Protein AF-A0A7W8VDN4-F1 (afdb_monomer)

Secondary structure (DSSP, 8-state):
------TT-SPPPP------HHHHHHHHHHHTTTSHHHHHHHHHHHHHHHHHHHHHHHHHHHHH-SPPHHHHHHHHHHHHTSS--TTTTT-

Mean predicted aligned error: 7.46 Å

Sequence (91 aa):
MSDVSVLGEGPVEEVSLSLHQGTLAALRKRTGERGMSAYIEELIQRDVERERLRELIEWAEAEHGPVDPASVEAKRAILRGEVDDPSVDAA

Solvent-accessible surface area (backbone atoms only — not comparable to full-atom values): 5822 Å² total; per-residue (Å²): 130,79,88,73,79,59,84,90,69,76,85,88,78,94,78,92,81,91,71,58,68,68,58,52,51,53,45,40,73,74,40,44,95,80,36,47,64,64,51,51,51,55,50,51,50,51,48,55,51,50,51,54,51,47,54,53,48,55,53,50,29,72,76,72,46,78,83,57,68,67,63,49,50,55,53,47,36,34,78,71,66,76,39,81,58,76,76,71,78,73,117

pLDDT: mean 89.22, std 13.07, range [41.75, 98.12]

Radius of gyration: 21.3 Å; Cα contacts (8 Å, |Δi|>4): 19; chains: 1; bounding box: 36×36×62 Å

Organism: NCBI:txid157465

Structure (mmCIF, N/CA/C/O backbone):
data_AF-A0A7W8VDN4-F1
#
_entry.id   AF-A0A7W8VDN4-F1
#
loop_
_atom_site.group_PDB
_atom_site.id
_atom_site.type_symbol
_atom_site.label_atom_id
_atom_site.label_alt_id
_atom_site.label_comp_id
_atom_site.label_asym_id
_atom_site.label_entity_id
_atom_site.label_seq_id
_atom_site.pdbx_PDB_ins_code
_atom_site.Cartn_x
_atom_site.Cartn_y
_atom_site.Cartn_z
_atom_site.occupancy
_atom_site.B_iso_or_equiv
_atom_site.auth_seq_id
_atom_site.auth_comp_id
_atom_site.auth_asym_id
_atom_site.auth_atom_id
_atom_site.pdbx_PDB_model_num
ATOM 1 N N . MET A 1 1 ? 3.569 -25.867 -5.642 1.00 45.69 1 MET A N 1
ATOM 2 C CA . MET A 1 1 ? 3.259 -24.426 -5.658 1.00 45.69 1 MET A CA 1
ATOM 3 C C . MET A 1 1 ? 2.577 -24.163 -4.343 1.00 45.69 1 MET A C 1
ATOM 5 O O . MET A 1 1 ? 1.494 -24.691 -4.143 1.00 45.69 1 MET A O 1
ATOM 9 N N . SER A 1 2 ? 3.307 -23.569 -3.404 1.00 48.72 2 SER A N 1
ATOM 10 C CA . SER A 1 2 ? 2.850 -23.361 -2.031 1.00 48.72 2 SER A CA 1
ATOM 11 C C . SER A 1 2 ? 1.489 -22.676 -2.034 1.00 48.72 2 SER A C 1
ATOM 13 O O . SER A 1 2 ? 1.249 -21.831 -2.892 1.00 48.72 2 SER A O 1
ATOM 15 N N . ASP A 1 3 ? 0.627 -23.074 -1.105 1.00 50.44 3 ASP A N 1
ATOM 16 C CA . ASP A 1 3 ? -0.661 -22.443 -0.831 1.00 50.44 3 ASP A CA 1
ATOM 17 C C . ASP A 1 3 ? -0.398 -20.960 -0.522 1.00 50.44 3 ASP A C 1
ATOM 19 O O . ASP A 1 3 ? 0.031 -20.601 0.576 1.00 50.44 3 ASP A O 1
ATOM 23 N N . VAL A 1 4 ? -0.492 -20.097 -1.536 1.00 60.19 4 VAL A N 1
ATOM 24 C CA . VAL A 1 4 ? -0.366 -18.656 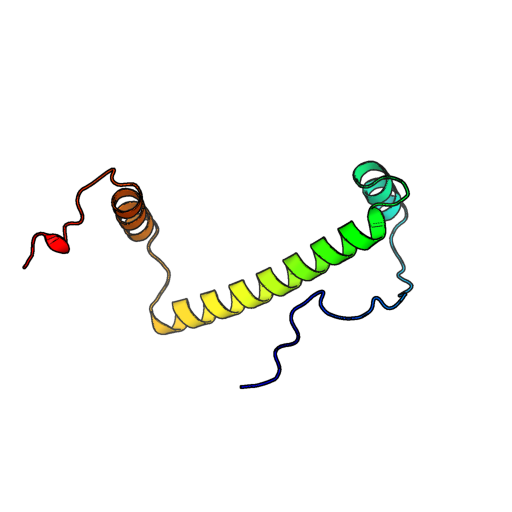-1.337 1.00 60.19 4 VAL A CA 1
ATOM 25 C C . VAL A 1 4 ? -1.709 -18.229 -0.787 1.00 60.19 4 VAL A C 1
ATOM 27 O O . VAL A 1 4 ? -2.637 -17.973 -1.548 1.00 60.19 4 VAL A O 1
ATOM 30 N N . SER A 1 5 ? -1.824 -18.183 0.539 1.00 65.62 5 SER A N 1
ATOM 31 C CA . SER A 1 5 ? -2.938 -17.488 1.170 1.00 65.62 5 SER A CA 1
ATOM 32 C C . SER A 1 5 ? -2.959 -16.058 0.643 1.00 65.62 5 SER A C 1
ATOM 34 O O . SER A 1 5 ? -2.004 -15.292 0.833 1.00 65.62 5 SER A O 1
ATOM 36 N N . VAL A 1 6 ? -4.028 -15.721 -0.071 1.00 80.56 6 VAL A N 1
ATOM 37 C CA . VAL A 1 6 ? -4.254 -14.368 -0.562 1.00 80.56 6 VAL A CA 1
ATOM 38 C C . VAL A 1 6 ? -4.497 -13.484 0.659 1.00 80.56 6 VAL A C 1
ATOM 40 O O . VAL A 1 6 ? -5.256 -13.832 1.564 1.00 80.56 6 VAL A O 1
ATOM 43 N N . LEU A 1 7 ? -3.796 -12.353 0.726 1.00 86.81 7 LEU A N 1
ATOM 44 C CA . LEU A 1 7 ? -3.959 -11.406 1.826 1.00 86.81 7 LEU A CA 1
ATOM 45 C C . LEU A 1 7 ? -5.411 -10.914 1.870 1.00 86.81 7 LEU A C 1
ATOM 47 O O . LEU A 1 7 ? -5.943 -10.491 0.848 1.00 86.81 7 LEU A O 1
ATOM 51 N N . GLY A 1 8 ? -6.030 -10.960 3.051 1.00 87.25 8 GLY A N 1
ATOM 52 C CA . GLY A 1 8 ? -7.426 -10.554 3.242 1.00 87.25 8 GLY A CA 1
ATOM 53 C C . GLY A 1 8 ? -8.469 -11.647 3.015 1.00 87.25 8 GLY A C 1
ATOM 54 O O . GLY A 1 8 ? -9.658 -11.379 3.169 1.00 87.25 8 GLY A O 1
ATOM 55 N N . GLU A 1 9 ? -8.069 -12.871 2.660 1.00 89.56 9 GLU A N 1
ATOM 56 C CA . GLU A 1 9 ? -8.997 -14.001 2.608 1.00 89.56 9 GLU A CA 1
ATOM 57 C C . GLU A 1 9 ? -9.141 -14.693 3.969 1.00 89.56 9 GLU A C 1
ATOM 59 O O . GLU A 1 9 ? -8.176 -14.857 4.717 1.00 89.56 9 GLU A O 1
ATOM 64 N N . GLY A 1 10 ? -10.358 -15.162 4.258 1.00 90.38 10 GLY A N 1
ATOM 65 C CA . GLY A 1 10 ? -10.678 -15.931 5.460 1.00 90.38 10 GLY A CA 1
ATOM 66 C C . GLY A 1 10 ? -11.515 -15.167 6.494 1.00 90.38 10 GLY A C 1
ATOM 67 O O . GLY A 1 10 ? -11.970 -14.049 6.245 1.00 90.38 10 GLY A O 1
ATOM 68 N N . PRO A 1 11 ? -11.808 -15.801 7.643 1.00 92.75 11 PRO A N 1
ATOM 69 C CA . PRO A 1 11 ? -12.511 -15.148 8.738 1.00 92.75 11 PRO A CA 1
ATOM 70 C C . PRO A 1 11 ? -11.649 -14.042 9.358 1.00 92.75 11 PRO A C 1
ATOM 72 O O . PRO A 1 11 ? -10.434 -14.175 9.474 1.00 92.75 11 PRO A O 1
ATOM 75 N N . VAL A 1 12 ? -12.297 -12.968 9.807 1.00 91.25 12 VAL A N 1
ATOM 76 C CA . VAL A 1 12 ? -11.624 -11.880 10.526 1.00 91.25 12 VAL A CA 1
ATOM 77 C C . VAL A 1 12 ? -11.360 -12.304 11.970 1.00 91.25 12 VAL A C 1
ATOM 79 O O . VAL A 1 12 ? -12.279 -12.737 12.668 1.00 91.25 12 VAL A O 1
ATOM 82 N N . GLU A 1 13 ? -10.125 -12.117 12.431 1.00 93.19 13 GLU A N 1
ATOM 83 C CA . GLU A 1 13 ? -9.751 -12.235 13.841 1.00 93.19 13 GLU A CA 1
ATOM 84 C C . GLU A 1 13 ? -9.564 -10.850 14.470 1.00 93.19 13 GLU A C 1
ATOM 86 O O . GLU A 1 13 ? -8.966 -9.948 13.879 1.00 93.19 13 GLU A O 1
ATOM 91 N N . GLU A 1 14 ? -10.079 -10.663 15.687 1.00 93.75 14 GLU A N 1
ATOM 92 C CA . GLU A 1 14 ? -9.907 -9.408 16.415 1.00 93.75 14 GLU A CA 1
ATOM 93 C C . GLU A 1 14 ? -8.502 -9.330 17.026 1.00 93.75 14 GLU A C 1
ATOM 95 O O . GLU A 1 14 ? -8.093 -10.193 17.803 1.00 93.75 14 GLU A O 1
ATOM 100 N N . VAL A 1 15 ? -7.774 -8.257 16.709 1.00 92.38 15 VAL A N 1
ATOM 101 C CA . VAL A 1 15 ? -6.416 -8.013 17.210 1.00 92.38 15 VAL A CA 1
ATOM 102 C C . VAL A 1 15 ? -6.348 -6.645 17.886 1.00 92.38 15 VAL A C 1
ATOM 104 O O . VAL A 1 15 ? -6.789 -5.634 17.340 1.00 92.38 15 VAL A O 1
ATOM 107 N N . SER A 1 16 ? -5.759 -6.597 19.084 1.00 93.88 16 SER A N 1
ATOM 108 C CA . SER A 1 16 ? -5.519 -5.350 19.818 1.00 93.88 16 SER A CA 1
ATOM 109 C C . SER A 1 16 ? -4.151 -4.761 19.472 1.00 93.88 16 SER A C 1
ATOM 111 O O . SER A 1 16 ? -3.135 -5.445 19.573 1.00 93.88 16 SER A O 1
ATOM 113 N N . LEU A 1 17 ? -4.115 -3.475 19.113 1.00 91.44 17 LEU A N 1
ATOM 114 C CA . LEU A 1 17 ? -2.894 -2.758 18.735 1.00 91.44 17 LEU A CA 1
ATOM 115 C C . LEU A 1 17 ? -2.754 -1.455 19.527 1.00 91.44 17 LEU A C 1
ATOM 117 O O . LEU A 1 17 ? -3.726 -0.731 19.748 1.00 91.44 17 LEU A O 1
ATOM 121 N N . SER A 1 18 ? -1.520 -1.120 19.897 1.00 95.94 18 SER A N 1
ATOM 122 C CA . SER A 1 18 ? -1.188 0.157 20.533 1.00 95.94 18 SER A CA 1
ATOM 123 C C . SER A 1 18 ? -0.755 1.178 19.485 1.00 95.94 18 SER A C 1
ATOM 125 O O . SER A 1 18 ? 0.198 0.947 18.746 1.00 95.94 18 SER A O 1
ATOM 127 N N . LEU A 1 19 ? -1.417 2.336 19.453 1.00 93.12 19 LEU A N 1
ATOM 128 C CA . LEU A 1 19 ? -1.102 3.442 18.547 1.00 93.12 19 LEU A CA 1
ATOM 129 C C . LEU A 1 19 ? -0.867 4.732 19.328 1.00 93.12 19 LEU A C 1
ATOM 131 O O . LEU A 1 19 ? -1.460 4.964 20.381 1.00 93.12 19 LEU A O 1
ATOM 135 N N . HIS A 1 20 ? -0.033 5.616 18.784 1.00 98.00 20 HIS A N 1
ATOM 136 C CA . HIS A 1 20 ? 0.089 6.971 19.313 1.00 98.00 20 HIS A CA 1
ATOM 137 C C . HIS A 1 20 ? -1.248 7.711 19.194 1.00 98.00 20 HIS A C 1
ATOM 139 O O . HIS A 1 20 ? -1.943 7.606 18.179 1.00 98.00 20 HIS A O 1
ATOM 145 N N . GLN A 1 21 ? -1.593 8.509 20.209 1.00 97.56 21 GLN A N 1
ATOM 146 C CA . GLN A 1 21 ? -2.872 9.228 20.261 1.00 97.56 21 GLN A CA 1
ATOM 147 C C . GLN A 1 21 ? -3.095 10.111 19.022 1.00 97.56 21 GLN A C 1
ATOM 149 O O . GLN A 1 21 ? -4.199 10.144 18.481 1.00 97.56 21 GLN A O 1
ATOM 154 N N . GLY A 1 22 ? -2.042 10.784 18.541 1.00 97.88 22 GLY A N 1
ATOM 155 C CA . GLY A 1 22 ? -2.099 11.603 17.327 1.00 97.88 22 GLY A CA 1
ATOM 156 C C . GLY A 1 22 ? -2.437 10.791 16.073 1.00 97.88 22 GLY A C 1
ATOM 157 O O . GLY A 1 22 ? -3.286 11.203 15.285 1.00 97.88 22 GLY A O 1
ATOM 158 N N . THR A 1 23 ? -1.847 9.601 15.928 1.00 95.56 23 THR A N 1
ATOM 159 C CA . THR A 1 23 ? -2.148 8.675 14.826 1.00 95.56 23 THR A CA 1
ATOM 160 C C . THR A 1 23 ? -3.601 8.224 14.881 1.00 95.56 23 THR A C 1
ATOM 162 O O . THR A 1 23 ? -4.310 8.304 13.881 1.00 95.56 23 THR A O 1
ATOM 165 N N . LEU A 1 24 ? -4.079 7.824 16.062 1.00 94.25 24 LEU A N 1
ATOM 166 C CA . LEU A 1 24 ? -5.466 7.404 16.251 1.00 94.25 24 LEU A CA 1
ATOM 167 C C . LEU A 1 24 ? -6.456 8.534 15.927 1.00 94.25 24 LEU A C 1
ATOM 169 O O . LEU A 1 24 ? -7.472 8.301 15.273 1.00 94.25 24 LEU A O 1
ATOM 173 N N . ALA A 1 25 ? -6.154 9.769 16.338 1.00 95.31 25 ALA A N 1
ATOM 174 C CA . ALA A 1 25 ? -6.973 10.937 16.024 1.00 95.31 25 ALA A CA 1
ATOM 175 C C . ALA A 1 25 ? -7.024 11.217 14.511 1.00 95.31 25 ALA A C 1
ATOM 177 O O . ALA A 1 25 ? -8.103 11.459 13.965 1.00 95.31 25 ALA A O 1
ATOM 178 N N . ALA A 1 26 ? -5.882 11.135 13.821 1.00 95.31 26 ALA A N 1
ATOM 179 C CA . ALA A 1 26 ? -5.812 11.308 12.372 1.00 95.31 26 ALA A CA 1
ATOM 180 C C . ALA A 1 26 ? -6.590 10.214 11.620 1.00 95.31 26 ALA A C 1
ATOM 182 O O . ALA A 1 26 ? -7.345 10.520 10.695 1.00 95.31 26 ALA A O 1
ATOM 183 N N . LEU A 1 27 ? -6.466 8.954 12.052 1.00 94.06 27 LEU A N 1
ATOM 184 C CA . LEU A 1 27 ? -7.195 7.825 11.471 1.00 94.06 27 LEU A CA 1
ATOM 185 C C . LEU A 1 27 ? -8.707 7.975 11.648 1.00 94.06 27 LEU A C 1
ATOM 187 O O . LEU A 1 27 ? -9.445 7.844 10.673 1.00 94.06 27 LEU A O 1
ATOM 191 N N . ARG A 1 28 ? -9.174 8.327 12.852 1.00 93.31 28 ARG A N 1
ATOM 192 C CA . ARG A 1 28 ? -10.599 8.591 13.120 1.00 93.31 28 ARG A CA 1
ATOM 193 C C . ARG A 1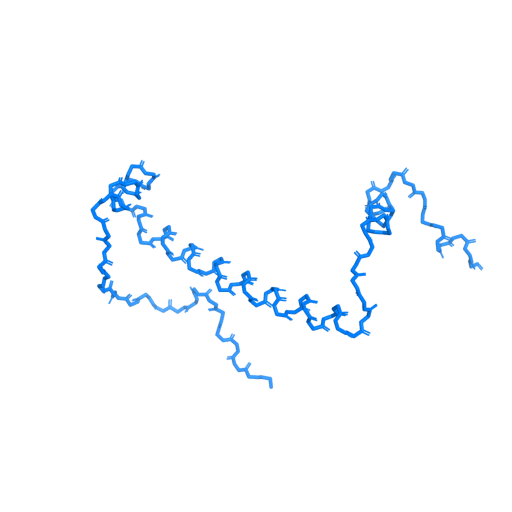 28 ? -11.142 9.730 12.263 1.00 93.31 28 ARG A C 1
ATOM 195 O O . ARG A 1 28 ? -12.214 9.594 11.684 1.00 93.31 28 ARG A O 1
ATOM 202 N N . LYS A 1 29 ? -10.389 10.829 12.123 1.00 95.69 29 LYS A N 1
ATOM 203 C CA . LYS A 1 29 ? -10.777 11.959 11.261 1.00 95.69 29 LYS A CA 1
ATOM 204 C C . LYS A 1 29 ? -10.932 11.539 9.797 1.00 95.69 29 LYS A C 1
ATOM 206 O O . LYS A 1 29 ? -11.799 12.064 9.109 1.00 95.69 29 LYS A O 1
ATOM 211 N N . ARG A 1 30 ? -10.089 10.619 9.321 1.00 94.81 30 ARG A N 1
ATOM 212 C CA . ARG A 1 30 ? -10.107 10.146 7.933 1.00 94.81 30 ARG A CA 1
ATOM 213 C C . ARG A 1 30 ? -11.187 9.098 7.658 1.00 94.81 30 ARG A C 1
ATOM 215 O O . ARG A 1 30 ? -11.777 9.122 6.586 1.00 94.81 30 ARG A O 1
ATOM 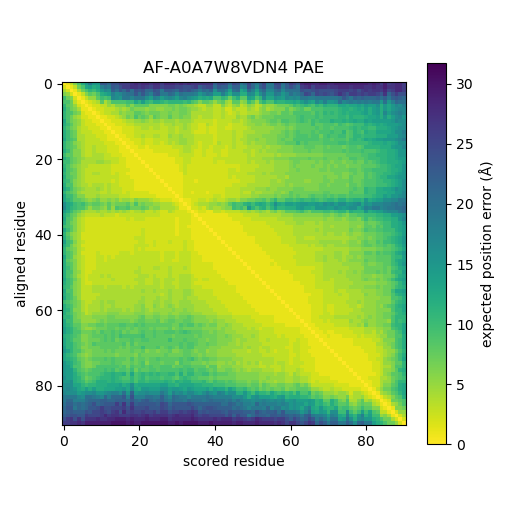222 N N . THR A 1 31 ? -11.393 8.163 8.581 1.00 95.19 31 THR A N 1
ATOM 223 C CA . THR A 1 31 ? -12.179 6.933 8.350 1.00 95.19 31 THR A CA 1
ATOM 224 C C . THR A 1 31 ? -13.560 6.952 9.009 1.00 95.19 31 THR A C 1
ATOM 226 O O . THR A 1 31 ? -14.410 6.122 8.689 1.00 95.19 31 THR A O 1
ATOM 229 N N . GLY A 1 32 ? -13.808 7.896 9.922 1.00 91.38 32 GLY A N 1
ATOM 230 C CA . GLY A 1 32 ? -15.012 7.927 10.747 1.00 91.38 32 GLY A CA 1
ATOM 231 C C . GLY A 1 32 ? -15.016 6.845 11.833 1.00 91.38 32 GLY A C 1
ATOM 232 O O . GLY A 1 32 ? -13.998 6.226 12.135 1.00 91.38 32 GLY A O 1
ATOM 233 N N . GLU A 1 33 ? -16.177 6.620 12.451 1.00 79.69 33 GLU A N 1
ATOM 234 C CA . GLU A 1 33 ? -16.306 5.716 13.608 1.00 79.69 33 GLU A CA 1
ATOM 235 C C . GLU A 1 33 ? -16.251 4.224 13.251 1.00 79.69 33 GLU A C 1
ATOM 237 O O . GLU A 1 33 ? -15.870 3.415 14.091 1.00 79.69 33 GLU A O 1
ATOM 242 N N . ARG A 1 34 ? -16.625 3.849 12.019 1.00 83.81 34 ARG A N 1
ATOM 243 C CA . ARG A 1 34 ? -16.776 2.439 11.599 1.00 83.81 34 ARG A CA 1
ATOM 244 C C . ARG A 1 34 ? -15.786 1.985 10.527 1.00 83.81 34 ARG A C 1
ATOM 246 O O . ARG A 1 34 ? -15.715 0.799 10.248 1.00 83.81 34 ARG A O 1
ATOM 253 N N . GLY A 1 35 ? -15.038 2.906 9.920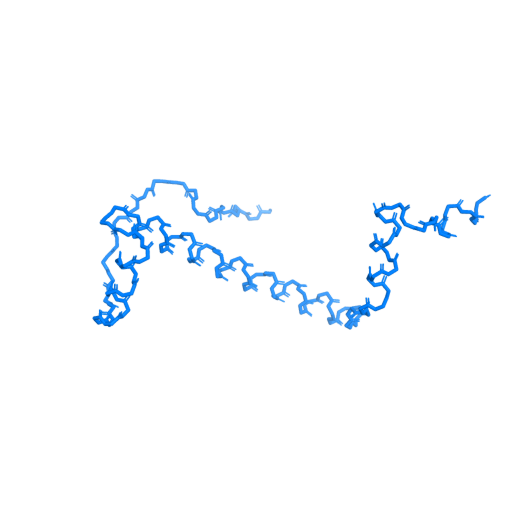 1.00 91.50 35 GLY A N 1
ATOM 254 C CA . GLY A 1 35 ? -14.162 2.597 8.784 1.00 91.50 35 GLY A CA 1
ATOM 255 C C . GLY A 1 35 ? -12.725 2.241 9.160 1.00 91.50 35 GLY A C 1
ATOM 256 O O . GLY A 1 35 ? -11.916 1.993 8.276 1.00 91.50 35 GLY A O 1
ATOM 257 N N . MET A 1 36 ? -12.369 2.270 10.446 1.00 93.19 36 MET A N 1
ATOM 258 C CA . MET A 1 36 ? -10.966 2.233 10.859 1.00 93.19 36 MET A CA 1
ATOM 259 C C . MET A 1 36 ? -10.312 0.862 10.681 1.00 93.19 36 MET A C 1
ATOM 261 O O . MET A 1 36 ? -9.190 0.808 10.192 1.00 93.19 36 MET A O 1
ATOM 265 N N . SER A 1 37 ? -10.992 -0.224 11.061 1.00 91.69 37 SER A N 1
ATOM 266 C CA . SER A 1 37 ? -10.460 -1.587 10.930 1.00 91.69 37 SER A CA 1
ATOM 267 C C . SER A 1 37 ? -10.246 -1.957 9.464 1.00 91.69 37 SER A C 1
ATOM 269 O O . SER A 1 37 ? -9.123 -2.275 9.094 1.00 91.69 37 SER A O 1
ATOM 271 N N . ALA A 1 38 ? -11.274 -1.790 8.625 1.00 92.62 38 ALA A N 1
ATOM 272 C CA . ALA A 1 38 ? -11.184 -2.023 7.182 1.00 92.62 38 ALA A CA 1
ATOM 273 C C . ALA A 1 38 ? -10.080 -1.175 6.531 1.00 92.62 38 ALA A C 1
ATOM 275 O O . ALA A 1 38 ? -9.277 -1.676 5.753 1.00 92.62 38 ALA A O 1
ATOM 276 N N . TYR A 1 39 ? -9.975 0.102 6.909 1.00 94.00 39 TYR A N 1
ATOM 277 C CA . TYR A 1 39 ? -8.929 0.975 6.385 1.00 94.00 39 TYR A CA 1
ATOM 278 C C . TYR A 1 39 ? -7.512 0.530 6.787 1.00 94.00 39 TYR A C 1
ATOM 280 O O . TYR A 1 39 ? -6.585 0.613 5.983 1.00 94.00 39 TYR A O 1
ATOM 288 N N . ILE A 1 40 ? -7.317 0.101 8.038 1.00 93.62 40 ILE A N 1
ATOM 289 C CA . ILE A 1 40 ? -6.021 -0.410 8.505 1.00 93.62 40 ILE A CA 1
ATOM 290 C C . ILE A 1 40 ? -5.684 -1.718 7.788 1.00 93.62 40 ILE A C 1
ATOM 292 O O . ILE A 1 40 ? -4.545 -1.889 7.364 1.00 93.62 40 ILE A O 1
ATOM 296 N N . GLU A 1 41 ? -6.659 -2.605 7.619 1.00 93.94 41 GLU A N 1
ATOM 297 C CA . GLU A 1 41 ? -6.482 -3.860 6.899 1.00 93.94 41 GLU A CA 1
ATOM 298 C C . GLU A 1 41 ? -6.058 -3.617 5.444 1.00 93.94 41 GLU A C 1
ATOM 300 O O . GLU A 1 41 ? -5.004 -4.100 5.033 1.00 93.94 41 GLU A O 1
ATOM 305 N N . GLU A 1 42 ? -6.782 -2.778 4.697 1.00 93.94 42 GLU A N 1
ATOM 306 C CA . GLU A 1 42 ? -6.406 -2.380 3.332 1.00 93.94 42 GLU A CA 1
ATOM 307 C C . GLU A 1 42 ? -4.998 -1.770 3.272 1.00 93.94 42 GLU A C 1
ATOM 309 O O . GLU A 1 42 ? -4.234 -2.022 2.336 1.00 93.94 42 GLU A O 1
ATOM 314 N N . LEU A 1 43 ? -4.635 -0.956 4.271 1.00 94.94 43 LEU A N 1
ATOM 315 C CA . LEU A 1 43 ? -3.314 -0.340 4.346 1.00 94.94 43 LEU A CA 1
ATOM 316 C C . LEU A 1 43 ? -2.213 -1.389 4.537 1.00 94.94 43 LEU A C 1
ATOM 318 O O . LEU A 1 43 ? -1.191 -1.303 3.859 1.00 94.94 43 LEU A O 1
ATOM 322 N N . ILE A 1 44 ? -2.427 -2.369 5.419 1.00 94.56 44 ILE A N 1
ATOM 323 C CA . ILE A 1 44 ? -1.485 -3.467 5.670 1.00 94.56 44 ILE A CA 1
ATOM 324 C C . ILE A 1 44 ? -1.346 -4.340 4.423 1.00 94.56 44 ILE A C 1
ATOM 326 O O . ILE A 1 44 ? -0.226 -4.604 3.992 1.00 94.56 44 ILE A O 1
ATOM 330 N N . GLN A 1 45 ? -2.460 -4.745 3.806 1.00 94.81 45 GLN A N 1
ATOM 331 C CA . GLN A 1 45 ? -2.429 -5.561 2.590 1.00 94.81 45 GLN A CA 1
ATOM 332 C C . GLN A 1 45 ? -1.649 -4.858 1.472 1.00 94.81 45 GLN A C 1
ATOM 334 O O . GLN A 1 45 ? -0.779 -5.457 0.842 1.00 94.81 45 GLN A O 1
ATOM 339 N N . ARG A 1 46 ? -1.898 -3.557 1.269 1.00 95.31 46 ARG A N 1
ATOM 340 C CA . ARG A 1 46 ? -1.182 -2.747 0.278 1.00 95.31 46 ARG A CA 1
ATOM 341 C C . ARG A 1 46 ? 0.311 -2.628 0.576 1.00 95.31 46 ARG A C 1
ATOM 343 O O . ARG A 1 46 ? 1.093 -2.540 -0.369 1.00 95.31 46 ARG A O 1
ATOM 350 N N . ASP A 1 47 ? 0.700 -2.539 1.841 1.00 96.31 47 ASP A N 1
ATOM 351 C CA . ASP A 1 47 ? 2.106 -2.419 2.229 1.00 96.31 47 ASP A CA 1
ATOM 352 C C . ASP A 1 47 ? 2.865 -3.722 1.961 1.00 96.31 47 ASP A C 1
ATOM 354 O O . ASP A 1 47 ? 3.879 -3.710 1.266 1.00 96.31 47 ASP A O 1
ATOM 358 N N . VAL A 1 48 ? 2.304 -4.860 2.385 1.00 95.44 48 VAL A N 1
ATOM 359 C CA . VAL A 1 48 ? 2.891 -6.184 2.127 1.00 95.44 48 VAL A CA 1
ATOM 360 C C . VAL A 1 48 ? 2.983 -6.465 0.629 1.00 95.44 48 VAL A C 1
ATOM 362 O O . VAL A 1 48 ? 4.013 -6.938 0.152 1.00 95.44 48 VAL A O 1
ATOM 365 N N . GLU A 1 49 ? 1.938 -6.144 -0.135 1.00 94.50 49 GLU A N 1
ATOM 366 C CA . GLU A 1 49 ? 1.959 -6.329 -1.587 1.00 94.50 49 GLU A CA 1
ATOM 367 C C . GLU A 1 49 ? 3.014 -5.442 -2.262 1.00 94.50 49 GLU A C 1
ATOM 369 O O . GLU A 1 49 ? 3.702 -5.874 -3.182 1.00 94.50 49 GLU A O 1
ATOM 374 N N . ARG A 1 50 ? 3.210 -4.208 -1.780 1.00 96.62 50 ARG A N 1
ATOM 375 C CA . ARG A 1 50 ? 4.269 -3.321 -2.285 1.00 96.62 50 ARG A CA 1
ATOM 376 C C . ARG A 1 50 ? 5.665 -3.840 -1.988 1.00 96.62 50 ARG A C 1
ATOM 378 O O . ARG A 1 50 ? 6.541 -3.646 -2.828 1.00 96.62 50 ARG A O 1
ATOM 385 N N . GLU A 1 51 ? 5.872 -4.464 -0.834 1.00 97.00 51 GLU A N 1
ATOM 386 C CA . GLU A 1 51 ? 7.159 -5.071 -0.506 1.00 97.00 51 GLU A CA 1
ATOM 387 C C . GLU A 1 51 ? 7.452 -6.255 -1.429 1.00 97.00 51 GLU A C 1
ATOM 389 O O . GLU A 1 51 ? 8.497 -6.282 -2.071 1.00 97.00 51 GLU A O 1
ATOM 394 N N . ARG A 1 52 ? 6.477 -7.151 -1.629 1.00 94.94 52 ARG A N 1
ATOM 395 C CA . ARG A 1 52 ? 6.592 -8.261 -2.593 1.00 94.94 52 ARG A CA 1
ATOM 396 C C . ARG A 1 52 ? 6.868 -7.774 -4.014 1.00 94.94 52 ARG A C 1
ATOM 398 O O . ARG A 1 52 ? 7.710 -8.330 -4.711 1.00 94.94 52 ARG A O 1
ATOM 405 N N . LEU A 1 53 ? 6.179 -6.719 -4.453 1.00 96.31 53 LEU A N 1
ATOM 406 C CA . LEU A 1 53 ? 6.441 -6.103 -5.755 1.00 96.31 53 LEU A CA 1
ATOM 407 C C . LEU A 1 53 ? 7.860 -5.536 -5.842 1.00 96.31 53 LEU A C 1
ATOM 409 O O . LEU A 1 53 ? 8.484 -5.654 -6.893 1.00 96.31 53 LEU A O 1
ATOM 413 N N . ARG A 1 54 ? 8.381 -4.936 -4.764 1.00 97.31 54 ARG A N 1
ATOM 414 C CA . ARG A 1 54 ? 9.765 -4.449 -4.726 1.00 97.31 54 ARG A CA 1
ATOM 415 C C . ARG A 1 54 ? 10.754 -5.604 -4.862 1.00 97.31 54 ARG A C 1
ATOM 417 O O . ARG A 1 54 ? 11.633 -5.510 -5.708 1.00 97.31 54 ARG A O 1
ATOM 424 N N . GLU A 1 55 ? 10.563 -6.694 -4.123 1.00 96.69 55 GLU A N 1
ATOM 425 C CA . GLU A 1 55 ? 11.408 -7.893 -4.221 1.00 96.69 55 GLU A CA 1
ATOM 426 C C . GLU A 1 55 ? 11.435 -8.464 -5.651 1.00 96.69 55 GLU A C 1
ATOM 428 O O . GLU A 1 55 ? 12.494 -8.811 -6.172 1.00 96.69 55 GLU A O 1
ATOM 433 N N . LEU A 1 56 ? 10.278 -8.517 -6.322 1.00 97.00 56 LEU A N 1
ATOM 434 C CA . LEU A 1 56 ? 10.186 -8.975 -7.713 1.00 97.00 56 LEU A CA 1
ATOM 435 C C . LEU A 1 56 ? 10.904 -8.041 -8.693 1.00 97.00 56 LEU A C 1
ATOM 437 O O . LEU A 1 56 ? 11.543 -8.517 -9.632 1.00 97.00 56 LEU A O 1
ATOM 441 N N . ILE A 1 57 ? 10.798 -6.726 -8.487 1.00 96.56 57 ILE A N 1
ATOM 442 C CA . ILE A 1 57 ? 11.512 -5.733 -9.297 1.00 96.56 57 ILE A CA 1
ATOM 443 C C . ILE A 1 57 ? 13.018 -5.890 -9.098 1.00 96.56 5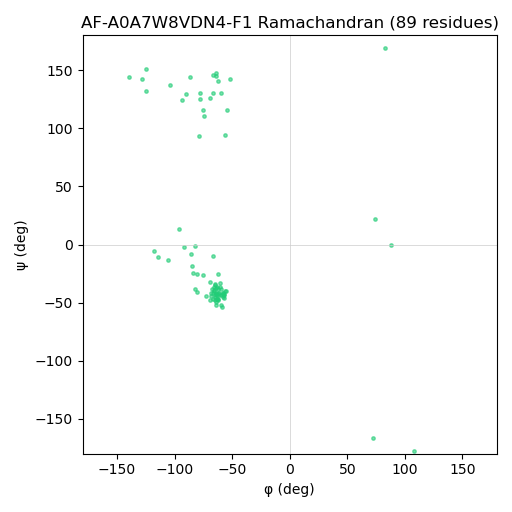7 ILE A C 1
ATOM 445 O O . ILE A 1 57 ? 13.740 -5.997 -10.082 1.00 96.56 57 ILE A O 1
ATOM 449 N N . GLU A 1 58 ? 13.486 -5.964 -7.852 1.00 97.50 58 GLU A N 1
ATOM 450 C CA . GLU A 1 58 ? 14.908 -6.130 -7.533 1.00 97.50 58 GLU A CA 1
ATOM 451 C C . GLU A 1 58 ? 15.484 -7.402 -8.163 1.00 97.50 58 GLU A C 1
ATOM 453 O O . GLU A 1 58 ? 16.570 -7.371 -8.743 1.00 97.50 58 GLU A O 1
ATOM 458 N N . TRP A 1 59 ? 14.740 -8.510 -8.116 1.00 97.69 59 TRP A N 1
ATOM 459 C CA . TRP A 1 59 ? 15.127 -9.750 -8.784 1.00 97.69 59 TRP A CA 1
ATOM 460 C C . TRP A 1 59 ? 15.227 -9.586 -10.310 1.00 97.69 59 TRP A C 1
ATOM 462 O O . TRP A 1 59 ? 16.236 -9.969 -10.904 1.00 97.69 59 TRP A O 1
ATOM 472 N N . ALA A 1 60 ? 14.224 -8.975 -10.947 1.00 96.69 60 ALA A N 1
ATOM 473 C CA . ALA A 1 60 ? 14.209 -8.781 -12.396 1.00 96.69 60 ALA A CA 1
ATOM 474 C C . ALA A 1 60 ? 15.318 -7.825 -12.870 1.00 96.69 60 ALA A C 1
ATOM 476 O O . ALA A 1 60 ? 15.951 -8.067 -13.898 1.00 96.69 60 ALA A O 1
ATOM 477 N N . GLU A 1 61 ? 15.586 -6.757 -12.116 1.00 97.00 61 GLU A N 1
ATOM 478 C CA . GLU A 1 61 ? 16.665 -5.813 -12.416 1.00 97.00 61 GLU A CA 1
ATOM 479 C C . GLU A 1 61 ? 18.049 -6.434 -12.202 1.00 97.00 61 GLU A C 1
ATOM 481 O O . GLU A 1 61 ? 18.981 -6.117 -12.942 1.00 97.00 61 GLU A O 1
ATOM 486 N N . ALA A 1 62 ? 18.200 -7.352 -11.244 1.00 97.44 62 ALA A N 1
ATOM 487 C CA . ALA A 1 62 ? 19.438 -8.107 -11.080 1.00 97.44 62 ALA A CA 1
ATOM 488 C C . ALA A 1 62 ? 19.722 -9.029 -12.281 1.00 97.44 62 ALA A C 1
ATOM 490 O O . ALA A 1 62 ? 20.884 -9.204 -12.650 1.00 97.44 62 ALA A O 1
ATOM 491 N N . GLU A 1 63 ? 18.684 -9.599 -12.903 1.00 98.12 63 GLU A N 1
ATOM 492 C CA . GLU A 1 63 ? 18.827 -10.490 -14.062 1.00 98.12 63 GLU A CA 1
ATOM 493 C C . GLU A 1 63 ? 18.981 -9.733 -15.393 1.00 98.12 63 GLU A C 1
ATOM 495 O O . GLU A 1 63 ? 19.758 -10.145 -16.258 1.00 98.12 63 GLU A O 1
ATOM 500 N N . HIS A 1 64 ? 18.266 -8.621 -15.571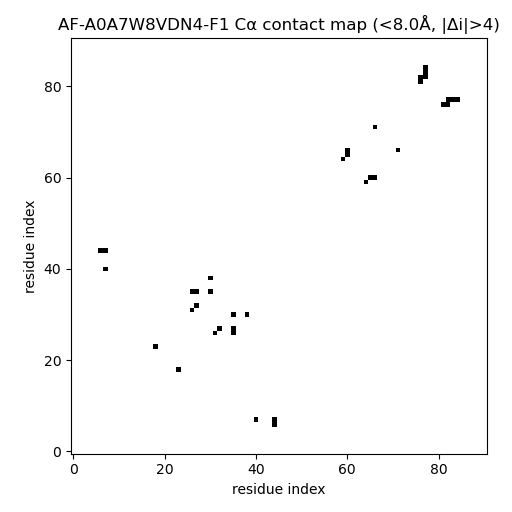 1.00 95.81 64 HIS A N 1
ATOM 501 C CA . HIS A 1 64 ? 18.141 -7.943 -16.869 1.00 95.81 64 HIS A CA 1
ATOM 502 C C . HIS A 1 64 ? 18.700 -6.514 -16.903 1.00 95.81 64 HIS A C 1
ATOM 504 O O . HIS A 1 64 ? 18.768 -5.907 -17.974 1.00 95.81 64 HIS A O 1
ATOM 510 N N . GLY A 1 65 ? 19.135 -5.983 -15.761 1.00 95.69 65 GLY A N 1
ATOM 511 C CA . GLY A 1 65 ? 19.467 -4.573 -15.589 1.00 95.69 65 GLY A CA 1
ATOM 512 C C . GLY A 1 65 ? 18.235 -3.699 -15.305 1.00 95.69 65 GLY A C 1
ATOM 513 O O . GLY A 1 65 ? 17.096 -4.155 -15.435 1.00 95.69 65 GLY A O 1
ATOM 514 N N . PRO A 1 66 ? 18.445 -2.431 -14.907 1.00 95.50 66 PRO A N 1
ATOM 515 C CA . PRO A 1 66 ? 17.360 -1.509 -14.590 1.00 95.50 66 PRO A CA 1
ATOM 516 C C . PRO A 1 66 ? 16.493 -1.210 -15.816 1.00 95.50 66 PRO A C 1
ATOM 518 O O . PRO A 1 66 ? 16.982 -1.126 -16.946 1.00 95.50 66 PRO A O 1
ATOM 521 N N . VAL A 1 67 ? 15.201 -0.987 -15.585 1.00 94.06 67 VAL A N 1
ATOM 522 C CA . VAL A 1 67 ? 14.253 -0.664 -16.658 1.00 94.06 67 VAL A CA 1
ATOM 523 C C . VAL A 1 67 ? 14.530 0.733 -17.225 1.00 94.06 67 VAL A C 1
ATOM 525 O O . VAL A 1 67 ? 14.513 1.719 -16.490 1.00 94.06 67 VAL A O 1
ATOM 528 N N . ASP A 1 68 ? 14.710 0.842 -18.546 1.00 94.94 68 ASP A N 1
ATOM 529 C CA . ASP A 1 68 ? 14.834 2.133 -19.235 1.00 94.94 68 ASP A CA 1
ATOM 530 C 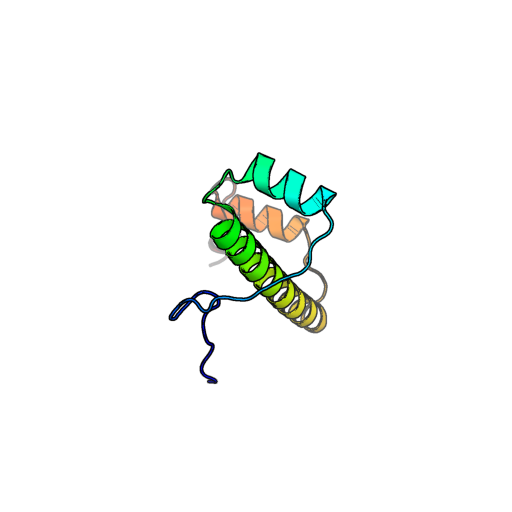C . ASP A 1 68 ? 13.465 2.844 -19.360 1.00 94.94 68 ASP A C 1
ATOM 532 O O . ASP A 1 68 ? 12.578 2.354 -20.076 1.00 94.94 68 ASP A O 1
ATOM 536 N N . PRO A 1 69 ? 13.270 4.022 -18.730 1.00 95.38 69 PRO A N 1
ATOM 537 C CA . PRO A 1 69 ? 12.005 4.750 -18.787 1.00 95.38 69 PRO A CA 1
ATOM 538 C C . PRO A 1 69 ? 11.593 5.169 -20.203 1.00 95.38 69 PRO A C 1
ATOM 540 O O . PRO A 1 69 ? 10.396 5.203 -20.495 1.00 95.38 69 PRO A O 1
ATOM 543 N N . ALA A 1 70 ? 12.553 5.474 -21.085 1.00 95.62 70 ALA A N 1
ATOM 544 C CA . ALA A 1 70 ? 12.251 5.880 -22.457 1.00 95.62 70 ALA A CA 1
ATOM 545 C C . ALA A 1 70 ? 11.675 4.706 -23.260 1.00 95.62 70 ALA A C 1
ATOM 547 O O . ALA A 1 70 ? 10.643 4.845 -23.919 1.00 95.62 70 ALA A O 1
ATOM 548 N N . SER A 1 71 ? 12.285 3.526 -23.125 1.00 93.56 71 SER A N 1
ATOM 549 C CA . SER A 1 71 ? 11.772 2.279 -23.696 1.00 93.56 71 SER A CA 1
ATOM 550 C C . SER A 1 71 ? 10.374 1.921 -23.180 1.00 93.56 71 SER A C 1
ATOM 552 O O . SER A 1 71 ? 9.534 1.445 -23.948 1.00 93.56 71 SER A O 1
ATOM 554 N N . VAL A 1 72 ? 10.087 2.165 -21.895 1.00 94.88 72 VAL A N 1
ATOM 555 C CA . VAL A 1 72 ? 8.743 1.953 -21.331 1.00 94.88 72 VAL A CA 1
ATOM 556 C C . VAL A 1 72 ? 7.724 2.900 -21.956 1.00 94.88 72 VAL A C 1
ATOM 558 O O . VAL A 1 72 ? 6.637 2.453 -22.322 1.00 94.88 72 VAL A O 1
ATOM 561 N N . GLU A 1 73 ? 8.043 4.188 -22.095 1.00 96.62 73 GLU A N 1
ATOM 562 C CA . GLU A 1 73 ? 7.093 5.142 -22.673 1.00 96.62 73 GLU A CA 1
ATOM 563 C C . GLU A 1 73 ? 6.841 4.870 -24.158 1.00 96.62 73 GLU A C 1
ATOM 565 O O . GLU A 1 73 ? 5.688 4.894 -24.584 1.00 96.62 73 GLU A O 1
ATOM 570 N N . ALA A 1 74 ? 7.870 4.485 -24.919 1.00 95.00 74 ALA A N 1
ATOM 571 C CA . ALA A 1 74 ? 7.700 4.041 -26.302 1.00 95.00 74 ALA A CA 1
ATOM 572 C C . ALA A 1 74 ? 6.718 2.857 -26.403 1.00 95.00 74 ALA A C 1
ATOM 574 O O . ALA A 1 74 ? 5.786 2.882 -27.206 1.00 95.00 74 ALA A O 1
ATOM 575 N N . LYS A 1 75 ? 6.857 1.849 -25.529 1.00 95.12 75 LYS A N 1
ATOM 576 C CA . LYS A 1 75 ? 5.921 0.711 -25.462 1.00 95.12 75 LYS A CA 1
ATOM 577 C C . LYS A 1 75 ? 4.509 1.126 -25.029 1.00 95.12 75 LYS A C 1
ATOM 579 O O . LYS A 1 75 ? 3.536 0.542 -25.498 1.00 95.12 75 LYS A O 1
ATOM 584 N N . ARG A 1 76 ? 4.358 2.125 -24.151 1.00 96.25 76 ARG A N 1
ATOM 585 C CA . ARG A 1 76 ? 3.035 2.646 -23.758 1.00 96.25 76 ARG A CA 1
ATOM 586 C C . ARG A 1 76 ? 2.338 3.383 -24.892 1.00 96.25 76 ARG A C 1
ATOM 588 O O . ARG A 1 76 ? 1.138 3.186 -25.049 1.00 96.25 76 ARG A O 1
ATOM 595 N N . ALA A 1 77 ? 3.065 4.191 -25.661 1.00 95.94 77 ALA A N 1
ATOM 596 C CA . ALA A 1 77 ? 2.519 4.875 -26.830 1.00 95.94 77 ALA A CA 1
ATOM 597 C C . ALA A 1 77 ? 1.944 3.861 -27.833 1.00 95.94 77 ALA A C 1
ATOM 599 O O . ALA A 1 77 ? 0.822 4.034 -28.305 1.00 95.94 77 ALA A O 1
ATOM 600 N N . ILE A 1 78 ? 2.654 2.746 -28.051 1.00 95.81 78 ILE A N 1
ATOM 601 C CA . ILE A 1 78 ? 2.166 1.620 -28.859 1.00 95.81 78 ILE A CA 1
ATOM 602 C C . ILE A 1 78 ? 0.860 1.050 -28.283 1.00 95.81 78 ILE A C 1
ATOM 604 O O . ILE A 1 78 ? -0.150 0.979 -28.977 1.00 95.81 78 ILE A O 1
ATOM 608 N N . LEU A 1 79 ? 0.839 0.687 -26.993 1.00 95.31 79 LEU A N 1
ATOM 609 C CA . LEU A 1 79 ? -0.347 0.093 -26.350 1.00 95.31 79 LEU A CA 1
ATOM 610 C C . LEU A 1 79 ? -1.570 1.026 -26.325 1.00 95.31 79 LEU A C 1
ATOM 612 O O . LEU A 1 79 ? -2.701 0.549 -26.252 1.00 95.31 79 LEU A O 1
ATOM 616 N N . ARG A 1 80 ? -1.355 2.344 -26.362 1.00 96.00 80 ARG A N 1
ATOM 617 C CA . ARG A 1 80 ? -2.416 3.359 -26.450 1.00 96.00 80 ARG A CA 1
ATOM 618 C C . ARG A 1 80 ? -2.848 3.658 -27.892 1.00 96.00 80 ARG A C 1
ATOM 620 O O . ARG A 1 80 ? -3.837 4.365 -28.067 1.00 96.00 80 ARG A O 1
ATOM 627 N N . GLY A 1 81 ? -2.143 3.135 -28.898 1.00 93.50 81 GLY A N 1
ATOM 628 C CA . GLY A 1 81 ? -2.388 3.415 -30.317 1.00 93.50 81 GLY A CA 1
ATOM 629 C C . GLY A 1 81 ? -1.935 4.810 -30.765 1.00 93.50 81 GLY A C 1
ATOM 630 O O . GLY A 1 81 ? -2.458 5.342 -31.738 1.00 93.50 81 GLY A O 1
ATOM 631 N N . GLU A 1 82 ? -1.007 5.433 -30.036 1.00 92.44 82 GLU A N 1
ATOM 632 C CA . GLU A 1 82 ? -0.453 6.757 -30.364 1.00 92.44 82 GLU A CA 1
ATOM 633 C C . GLU A 1 82 ? 0.640 6.671 -31.437 1.00 92.44 82 GLU A C 1
ATOM 635 O O . GLU A 1 82 ? 0.888 7.639 -32.156 1.00 92.44 82 GLU A O 1
ATOM 640 N N . VAL A 1 83 ? 1.287 5.511 -31.538 1.00 88.31 83 VAL A N 1
ATOM 641 C CA . VAL A 1 83 ? 2.278 5.174 -32.560 1.00 88.31 83 VAL A CA 1
ATOM 642 C C . VAL A 1 83 ? 2.046 3.736 -33.011 1.00 88.31 83 VAL A C 1
ATOM 644 O O . VAL A 1 83 ? 1.677 2.887 -32.195 1.00 88.31 83 VAL A O 1
ATOM 647 N N . ASP A 1 84 ? 2.263 3.469 -34.297 1.00 84.12 84 ASP A N 1
ATOM 648 C CA . ASP A 1 84 ? 2.231 2.107 -34.824 1.00 84.12 84 ASP A CA 1
ATOM 649 C C . ASP A 1 84 ? 3.360 1.283 -34.201 1.00 84.12 84 ASP A C 1
ATOM 651 O O . ASP A 1 84 ? 4.436 1.803 -33.890 1.00 84.12 84 ASP A O 1
ATOM 655 N N . ASP A 1 85 ? 3.102 -0.003 -33.975 1.00 76.44 85 ASP A N 1
ATOM 656 C CA . ASP A 1 85 ? 4.097 -0.899 -33.404 1.00 76.44 85 ASP A CA 1
ATOM 657 C C . ASP A 1 85 ? 5.158 -1.229 -34.474 1.00 76.44 85 ASP A C 1
ATOM 659 O O . ASP A 1 85 ? 4.881 -1.964 -35.423 1.00 76.44 85 ASP A O 1
ATOM 663 N N . PRO A 1 86 ? 6.402 -0.734 -34.336 1.00 68.81 86 PRO A N 1
ATOM 664 C CA . PRO A 1 86 ? 7.437 -0.960 -35.338 1.00 68.81 86 PRO A CA 1
ATOM 665 C C . PRO A 1 86 ? 7.861 -2.436 -35.423 1.00 68.81 86 PRO A C 1
ATOM 667 O O . PRO A 1 86 ? 8.616 -2.801 -36.321 1.00 68.81 86 PRO A O 1
ATOM 670 N N . SER A 1 87 ? 7.417 -3.291 -34.489 1.00 66.62 87 SER A N 1
ATOM 671 C CA . SER A 1 87 ? 7.673 -4.731 -34.517 1.00 66.62 87 SER A CA 1
ATOM 672 C C . SER A 1 87 ? 6.681 -5.525 -35.373 1.00 66.62 87 SER A C 1
ATOM 674 O O . SER A 1 87 ? 7.024 -6.636 -35.776 1.00 66.62 87 SER A O 1
ATOM 676 N N . VAL A 1 88 ? 5.501 -4.978 -35.708 1.00 61.38 88 VAL A N 1
ATOM 677 C CA . VAL A 1 88 ? 4.542 -5.650 -36.616 1.00 61.38 88 VAL A CA 1
ATOM 678 C C . VAL A 1 88 ? 4.864 -5.398 -38.088 1.00 61.38 88 VAL A C 1
ATOM 680 O O . VAL A 1 88 ? 4.547 -6.239 -38.922 1.00 61.38 88 VAL A O 1
ATOM 683 N N . ASP A 1 89 ? 5.554 -4.298 -38.401 1.00 55.62 89 ASP A N 1
ATOM 684 C CA . ASP A 1 89 ? 5.958 -3.937 -39.770 1.00 55.62 89 ASP A CA 1
ATOM 685 C C . ASP A 1 89 ? 7.245 -4.648 -40.245 1.00 55.62 89 ASP A C 1
ATOM 687 O O . ASP A 1 89 ? 7.690 -4.457 -41.377 1.00 55.62 89 ASP A O 1
ATOM 691 N N . ALA A 1 90 ? 7.865 -5.470 -39.390 1.00 56.41 90 ALA A N 1
ATOM 692 C CA . ALA A 1 90 ? 9.104 -6.198 -39.682 1.00 56.41 90 ALA A CA 1
ATOM 693 C C . ALA A 1 90 ? 8.896 -7.660 -40.156 1.00 56.41 90 ALA A C 1
ATOM 695 O O . ALA A 1 90 ? 9.868 -8.421 -40.185 1.00 56.41 90 ALA A O 1
ATOM 696 N N . ALA A 1 91 ? 7.666 -8.058 -40.515 1.00 41.75 91 ALA A N 1
ATOM 697 C CA . ALA A 1 91 ? 7.292 -9.405 -40.983 1.00 41.75 91 ALA A CA 1
ATOM 698 C C . ALA A 1 91 ? 6.810 -9.404 -42.444 1.00 41.75 91 ALA A C 1
ATOM 700 O O . ALA A 1 91 ? 7.153 -10.369 -43.166 1.00 41.75 91 ALA A O 1
#

Foldseek 3Di:
DDPPPQQPDDDDDDDDDDDDPVVVVVLCVVQPDPRRVVVVSVVVNVVVVVVVVVVVQVVVCVVPNHDDPVVVVVVVCCVVVVDPDPVVVPD

=== Feature glossary ===
The record interleaves many kinds of information about one protein. Here is each kind framed as the question it answers.

Q: What are the backbone torsion angles?
A: φ (phi) and ψ (psi) are the two rotatable backbone dihedrals per residue: φ is the C(i-1)–N–Cα–C torsion, ψ is the N–Cα–C–N(i+1) torsion, both in degrees on (−180°, 180°]. α-helical residues cluster near (−60°, −45°); β-strand residues near (−120°, +130°). A Ramachandran plot is simply a scatter of (φ, ψ) for every residue.

Q: What is the amino-acid chain?
A: This is the polypeptide sequence — one letter per residue, N-terminus first. Length ranges from a few dozen residues for small domains to over a thousand for large multi-domain proteins.

Q: How mobile is each atom in the crystal?
A: For experimental (PDB) structures, the B-factor (temperature factor) quantifies the positional spread of each atom in the crystal — a combination of thermal vibration and static disorder — in units of Å². High B-factors mark flexible loops or poorly resolved regions; low B-factors mark the rigid, well-ordered core.

Q: Are the domains correctly placed relative to each other?
A: Predicted Aligned Error (PAE) is an AlphaFold confidence matrix: entry (i, j) is the expected error in the position of residue j, in ångströms, when the prediction is superimposed on the true structure at residue i. Low PAE within a block of residues means that block is internally rigid and well-predicted; high PAE between two blocks means their relative placement is uncertain even if each block individually is confident.

Q: How confident is the AlphaFold model at each residue?
A: pLDDT is the predicted lDDT-Cα score: AlphaFold's confidence that the local environment of each residue (all inter-atomic distances within 15 Å) is correctly placed. It is a per-residue number between 0 and 100, with higher meaning more reliable.

Q: What family and function is it annotated with?
A: Functional annotations link the protein to curated databases. InterPro entries identify conserved domains and families by matching the sequence against member-database signatures (Pfam, PROSITE, CDD, …). Gene Ontology (GO) terms describe molecular function, biological process, and cellular component in a controlled vocabulary. CATH places the structure in a hierarchical f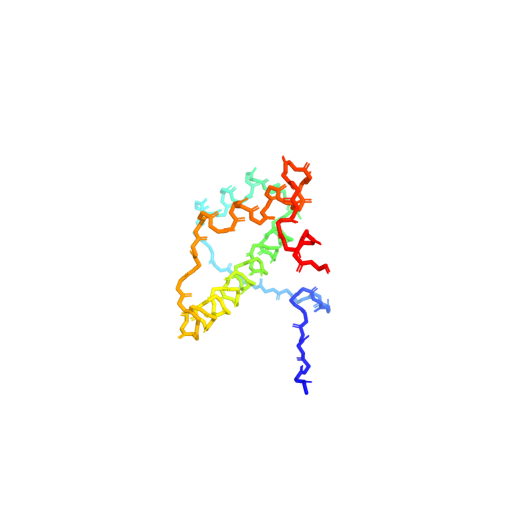old classification (Class/Architecture/Topology/Homologous-superfamily). The organism is the source species.

Q: How big and how compact is the whole molecule?
A: Three whole-structure scalars: the radius of gyration (RMS distance of Cα from centroid, in Å), the count of Cα–Cα contacts (pairs closer than 8 Å and separated by more than four residues in sequence — i.e. tertiary, not local, contacts), and the bounding-box dimensions. Together they distinguish compact globular folds from extended fibres or disordered chains.

Q: What known structures does this most resemble?
A: The Foldseek neighbor list gives the closest experimentally determined structures in the PDB, ranked by structural alignment. TM-score near 1 means near-identical fold; near 0.3 means only rough topology match. This is how one finds what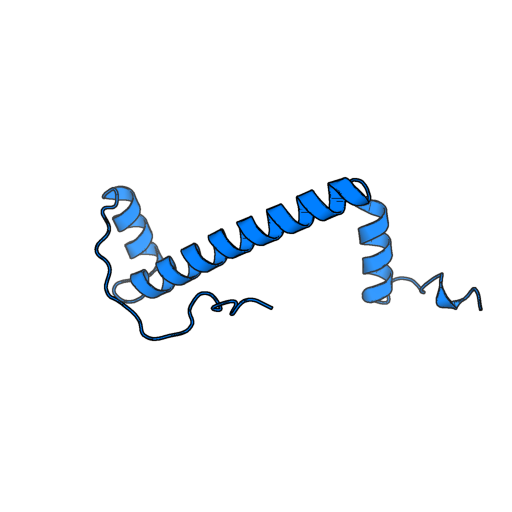 a novel AlphaFold prediction most resembles in the solved-structure universe.

Q: Which residues are buried vs exposed?
A: SASA measures how much of the protein is reachable by solvent. It is computed by rolling a water-sized probe over the atomic surface and summing the exposed area (Å²). Per-residue SASA distinguishes core (buried, low SASA) from surface (exposed, high SASA) residues; total SASA is a whole-molecule size measure.

Q: Which residues are in helices, strands, or loops?
A: Eight-state secondary structure (DSSP): H is the canonical α-helix, G the tighter 3₁₀-helix, I the wider π-helix; E/B are β-structure, T and S are turns and bends, and '-' is everything else. DSSP derives these from the pattern of main-chain N–H···O=C hydrogen bonds, not from the sequence.

Q: Where is each backbone atom in 3D?
A: Structure coordinates are given as an mmCIF _atom_site loop: one row per atom with element, residue name, chain id, sequence number, and x/y/z position in Å. Only the four main-chain atoms per residue are included here; side chains are omitted to keep the record compact.

Q: What if only a Cα trace is available?
A: Three-state secondary structure (P-SEA) collapses the eight DSSP classes into helix (a), strand (b), and coil (c). P-SEA assigns these from Cα geometry alone — distances and angles — without requiring backbone oxygens, so it works on any Cα trace.

Q: What do the rendered images show?
A: The six renders are orthographic views along the three Cartesian axes in both directions. Representation (cartoon, sticks, or surface) and color scheme (sequence-rainbow or by-chain) vary across proteins so the training set covers all the common visualization conventions.

Q: What does the local fold look like, residue by residue?
A: Foldseek's 3Di representation compresses backbone geometry into a per-residue letter drawn from a learned twenty-state alphabet. It captures the tertiary interaction pattern around each residue — which residues are packed against it in space, regardless of where they are in sequence.

Q: What do the diagnostic plots show?
A: The contact map is a binary N×N matrix image: pixel (i, j) is dark where Cα_i and Cα_j are within 8 Å and |i−j|>4. Because the |i−j|>4 filter removes local helical contacts, off-diagonal stripes parallel to the main diagonal indicate parallel β-sheets; stripes perpendicular to it indicate antiparallel β-sheets. The Ramachandran plot scatters every residue's (φ, ψ) pair against the sterically allowed regions. The PAE heatmap renders the predicted-aligned-error matrix.